Protein AF-A0A6B2G5F4-F1 (afdb_monomer_lite)

Sequence (115 aa):
MRFQSCIDNFIGFCAVICTYVIILYAIYSSVFIFLLSPLPISYGIPAFTIFILTTFVALICHIKCMISDPGSYKPVSIAIEKPICEMKGVKICSICGARKEIGTRHCRICKKCIR

Organism: Myxobolus squamalis (NCBI:txid59785)

Structure (mmCIF, N/CA/C/O backbone):
data_AF-A0A6B2G5F4-F1
#
_entry.id   AF-A0A6B2G5F4-F1
#
loop_
_atom_site.group_PDB
_atom_site.id
_atom_site.type_symbol
_atom_site.label_atom_id
_atom_site.label_alt_id
_atom_site.label_comp_id
_atom_site.label_asym_id
_atom_site.label_entity_id
_atom_site.label_seq_id
_atom_site.pdbx_PDB_ins_code
_atom_site.Cartn_x
_atom_site.Cartn_y
_atom_site.Cartn_z
_atom_site.occupancy
_atom_site.B_iso_or_equiv
_atom_site.auth_seq_id
_atom_site.auth_comp_id
_atom_site.auth_asym_id
_atom_site.auth_atom_id
_atom_site.pdbx_PDB_model_num
ATOM 1 N N . MET A 1 1 ? -28.736 2.519 8.697 1.00 52.78 1 MET A N 1
ATOM 2 C CA . MET A 1 1 ? -27.306 2.159 8.894 1.00 52.78 1 MET A CA 1
ATOM 3 C C . MET A 1 1 ? -26.788 1.053 7.962 1.00 52.78 1 MET A C 1
ATOM 5 O O . MET A 1 1 ? -25.611 1.099 7.637 1.00 52.78 1 MET A O 1
ATOM 9 N N . ARG A 1 2 ? -27.601 0.082 7.496 1.00 46.94 2 ARG A N 1
ATOM 10 C CA . ARG A 1 2 ? -27.129 -0.973 6.564 1.00 46.94 2 ARG A CA 1
ATOM 11 C C . ARG A 1 2 ? -26.681 -0.452 5.185 1.00 46.94 2 ARG A C 1
ATOM 13 O O . ARG A 1 2 ? -25.671 -0.925 4.683 1.00 46.94 2 ARG A O 1
ATOM 20 N N . PHE A 1 3 ? -27.369 0.550 4.629 1.00 46.34 3 PHE A N 1
ATOM 21 C CA . PHE A 1 3 ? -27.037 1.131 3.317 1.00 46.34 3 PHE A CA 1
ATOM 22 C C . PHE A 1 3 ? -25.672 1.847 3.307 1.00 46.34 3 PHE A C 1
ATOM 24 O O . PHE A 1 3 ? -24.855 1.589 2.430 1.00 46.34 3 PHE A O 1
ATOM 31 N N . GLN A 1 4 ? -25.379 2.647 4.343 1.00 60.19 4 GLN A N 1
ATOM 32 C CA . GLN A 1 4 ? -24.090 3.340 4.498 1.00 60.19 4 GLN A CA 1
ATOM 33 C C . GLN A 1 4 ? -22.912 2.353 4.539 1.00 60.19 4 GLN A C 1
ATOM 35 O O . GLN A 1 4 ? -21.944 2.515 3.811 1.00 60.19 4 GLN A O 1
ATOM 40 N N . SER A 1 5 ? -23.046 1.262 5.306 1.00 60.91 5 SER A N 1
ATOM 41 C CA . SER A 1 5 ? -22.004 0.230 5.415 1.00 60.91 5 SER A CA 1
ATOM 42 C C . SER A 1 5 ? -21.701 -0.447 4.070 1.00 60.91 5 SER A C 1
ATOM 44 O O . SER A 1 5 ? -20.569 -0.852 3.842 1.00 60.91 5 SER A O 1
ATOM 46 N N . CYS A 1 6 ? -22.699 -0.593 3.191 1.00 56.28 6 CYS A N 1
ATOM 47 C CA . CYS A 1 6 ? -22.523 -1.215 1.877 1.00 56.28 6 CYS A CA 1
ATOM 48 C C . CYS A 1 6 ? -21.778 -0.289 0.905 1.00 56.28 6 CYS A C 1
ATOM 50 O O . CYS A 1 6 ? -20.908 -0.746 0.167 1.00 56.28 6 CYS A O 1
ATOM 52 N N . ILE A 1 7 ? -22.088 1.010 0.952 1.00 66.44 7 ILE A N 1
ATOM 53 C CA . ILE A 1 7 ? -21.413 2.047 0.162 1.00 66.44 7 ILE A CA 1
ATOM 54 C C . ILE A 1 7 ? -19.954 2.193 0.614 1.00 66.44 7 ILE A C 1
ATOM 56 O O . ILE A 1 7 ? -19.055 2.184 -0.224 1.00 66.44 7 ILE A O 1
ATOM 60 N N . ASP A 1 8 ? -19.707 2.231 1.926 1.00 72.56 8 ASP A N 1
ATOM 61 C CA . ASP A 1 8 ? -18.355 2.340 2.491 1.00 72.56 8 ASP A CA 1
ATOM 62 C C . ASP A 1 8 ? -17.476 1.132 2.101 1.00 72.56 8 ASP A C 1
ATOM 64 O O . ASP A 1 8 ? -16.305 1.296 1.754 1.00 72.56 8 ASP A O 1
ATOM 68 N N . ASN A 1 9 ? -18.049 -0.079 2.079 1.00 76.56 9 ASN A N 1
ATOM 69 C CA . ASN A 1 9 ? -17.348 -1.291 1.639 1.00 76.56 9 ASN A CA 1
ATOM 70 C C . ASN A 1 9 ? -17.005 -1.258 0.142 1.00 76.56 9 ASN A C 1
ATOM 72 O O . ASN A 1 9 ? -15.910 -1.662 -0.248 1.00 76.56 9 ASN A O 1
ATOM 76 N N . PHE A 1 10 ? -17.927 -0.777 -0.697 1.00 84.12 10 PHE A N 1
ATOM 77 C CA . PHE A 1 10 ? -17.711 -0.685 -2.140 1.00 84.12 10 PHE A CA 1
ATOM 78 C C . PHE A 1 10 ? -16.637 0.351 -2.484 1.00 84.12 10 PHE A C 1
ATOM 80 O O . PHE A 1 10 ? -15.713 0.052 -3.234 1.00 84.12 10 PHE A O 1
ATOM 87 N N . ILE A 1 11 ? -16.700 1.538 -1.874 1.00 86.38 11 ILE A N 1
ATOM 88 C CA . ILE A 1 11 ? -15.697 2.594 -2.065 1.00 86.38 11 ILE A CA 1
ATOM 89 C C . ILE A 1 11 ? -14.319 2.117 -1.600 1.00 86.38 11 ILE A C 1
ATOM 91 O O . ILE A 1 11 ? -13.334 2.318 -2.310 1.00 86.38 11 ILE A O 1
ATOM 95 N N . GLY A 1 12 ? -14.245 1.440 -0.448 1.00 82.94 12 GLY A N 1
ATOM 96 C CA . GLY A 1 12 ? -13.002 0.844 0.039 1.00 82.94 12 GLY A CA 1
ATOM 97 C C . GLY A 1 12 ? -12.418 -0.170 -0.948 1.00 82.94 12 GLY A C 1
ATOM 98 O O . GLY A 1 12 ? -11.232 -0.117 -1.259 1.00 82.94 12 GLY A O 1
ATOM 99 N N . PHE A 1 13 ? -13.254 -1.046 -1.508 1.00 87.25 13 PHE A N 1
ATOM 100 C CA . PHE A 1 13 ? -12.830 -2.025 -2.509 1.00 87.25 13 PHE A CA 1
ATOM 101 C C . PHE A 1 13 ? -12.344 -1.371 -3.811 1.00 87.25 13 PHE A C 1
ATOM 103 O O . PHE A 1 13 ? -11.280 -1.725 -4.321 1.00 87.25 13 PHE A O 1
ATOM 110 N N . CYS A 1 14 ? -13.072 -0.374 -4.322 1.00 90.56 14 CYS A N 1
ATOM 111 C CA . CYS A 1 14 ? -12.659 0.391 -5.497 1.00 90.56 14 CYS A CA 1
ATOM 112 C C . CYS A 1 14 ? -11.323 1.103 -5.271 1.00 90.56 14 CYS A C 1
ATOM 114 O O . CYS A 1 14 ? -10.464 1.058 -6.147 1.00 90.56 14 CYS A O 1
ATOM 116 N N . ALA A 1 15 ? -11.122 1.716 -4.101 1.00 87.44 15 ALA A N 1
ATOM 117 C CA . ALA A 1 15 ? -9.866 2.378 -3.763 1.00 87.44 15 ALA A CA 1
ATOM 118 C C . ALA A 1 15 ? -8.689 1.396 -3.813 1.00 87.44 15 ALA A C 1
ATOM 120 O O . ALA A 1 15 ? -7.680 1.699 -4.444 1.00 87.44 15 ALA A O 1
ATOM 121 N N . VAL A 1 16 ? -8.855 0.194 -3.245 1.00 87.69 16 VAL A N 1
ATOM 122 C CA . VAL A 1 16 ? -7.844 -0.868 -3.320 1.00 87.69 16 VAL A CA 1
ATOM 123 C C . VAL A 1 16 ? -7.545 -1.212 -4.780 1.00 87.69 16 VAL A C 1
ATOM 125 O O . VAL A 1 16 ? -6.389 -1.127 -5.184 1.00 87.69 16 VAL A O 1
ATOM 128 N N . ILE A 1 17 ? -8.558 -1.529 -5.595 1.00 90.75 17 ILE A N 1
ATOM 129 C CA . ILE A 1 17 ? -8.357 -1.857 -7.019 1.00 90.75 17 ILE A CA 1
ATOM 130 C C . ILE A 1 17 ? -7.599 -0.742 -7.743 1.00 90.75 17 ILE A C 1
ATOM 132 O O . ILE A 1 17 ? -6.606 -1.021 -8.414 1.00 90.75 17 ILE A O 1
ATOM 136 N N . CYS A 1 18 ? -8.029 0.512 -7.587 1.00 91.62 18 CYS A N 1
ATOM 137 C CA . CYS A 1 18 ? -7.387 1.657 -8.224 1.00 91.62 18 CYS A CA 1
ATOM 138 C C . CYS A 1 18 ? -5.905 1.756 -7.843 1.00 91.62 18 CYS A C 1
ATOM 140 O O . CYS A 1 18 ? -5.069 1.957 -8.721 1.00 91.62 18 CYS A O 1
ATOM 142 N N . THR A 1 19 ? -5.556 1.556 -6.569 1.00 89.25 19 THR A N 1
ATOM 143 C CA . THR A 1 19 ? -4.157 1.564 -6.120 1.00 89.25 19 THR A CA 1
ATOM 144 C C . THR A 1 19 ? -3.330 0.485 -6.818 1.00 89.25 19 THR A C 1
ATOM 146 O O . THR A 1 19 ? -2.244 0.784 -7.311 1.00 89.25 19 THR A O 1
ATOM 149 N N . TYR A 1 20 ? -3.835 -0.748 -6.933 1.00 88.56 20 TYR A N 1
ATOM 150 C CA . TYR A 1 20 ? -3.112 -1.817 -7.633 1.00 88.56 20 TYR A CA 1
ATOM 151 C C . TYR A 1 20 ? -2.986 -1.553 -9.138 1.00 88.56 20 TYR A C 1
ATOM 153 O O . TYR A 1 20 ? -1.917 -1.779 -9.700 1.00 88.56 20 TYR A O 1
ATOM 161 N N . VAL A 1 21 ? -4.031 -1.028 -9.785 1.00 92.31 21 VAL A N 1
ATOM 162 C CA . VAL A 1 21 ? -3.983 -0.650 -11.208 1.00 92.31 21 VAL A CA 1
ATOM 163 C C . VAL A 1 21 ? -2.933 0.434 -11.451 1.00 92.31 21 VAL A C 1
ATOM 165 O O . VAL A 1 21 ? -2.137 0.311 -12.379 1.00 92.31 21 VAL A O 1
ATOM 168 N N . ILE A 1 22 ? -2.876 1.459 -10.596 1.00 90.69 22 ILE A N 1
ATOM 169 C CA . ILE A 1 22 ? -1.883 2.537 -10.700 1.00 90.69 22 ILE A CA 1
ATOM 170 C C . ILE A 1 22 ? -0.464 1.992 -10.498 1.00 90.69 22 ILE A C 1
ATOM 172 O O . ILE A 1 22 ? 0.432 2.351 -11.257 1.00 90.69 22 ILE A O 1
ATOM 176 N N . ILE A 1 23 ? -0.251 1.099 -9.524 1.00 89.56 23 ILE A N 1
ATOM 177 C CA . ILE A 1 23 ? 1.063 0.479 -9.288 1.00 89.56 23 ILE A CA 1
ATOM 178 C C . ILE A 1 23 ? 1.498 -0.358 -10.498 1.00 89.56 23 ILE A C 1
ATOM 180 O O . ILE A 1 23 ? 2.629 -0.220 -10.960 1.00 89.56 23 ILE A O 1
ATOM 184 N N . LEU A 1 24 ? 0.609 -1.190 -11.049 1.00 88.56 24 LEU A N 1
ATOM 185 C CA . LEU A 1 24 ? 0.905 -1.989 -12.243 1.00 88.56 24 LEU A CA 1
ATOM 186 C C . LEU A 1 24 ? 1.217 -1.104 -13.452 1.00 88.56 24 LEU A C 1
ATOM 188 O O . LEU A 1 24 ? 2.183 -1.360 -14.170 1.00 88.56 24 LEU A O 1
ATOM 192 N N . TYR A 1 25 ? 0.445 -0.034 -13.646 1.00 91.12 25 TYR A N 1
ATOM 193 C CA . TYR A 1 25 ? 0.692 0.941 -14.702 1.00 91.12 25 TYR A CA 1
ATOM 194 C C . TYR A 1 25 ? 2.038 1.658 -14.524 1.00 91.12 25 TYR A C 1
ATOM 196 O O . TYR A 1 25 ? 2.769 1.853 -15.496 1.00 91.12 25 TYR A O 1
ATOM 204 N N . ALA A 1 26 ? 2.413 2.006 -13.291 1.00 89.25 26 ALA A N 1
ATOM 205 C CA . ALA A 1 26 ? 3.701 2.624 -12.991 1.00 89.25 26 ALA A CA 1
ATOM 206 C C . ALA A 1 26 ? 4.871 1.672 -13.293 1.00 89.25 26 ALA A C 1
ATOM 208 O O . ALA A 1 26 ? 5.860 2.084 -13.889 1.00 89.25 26 ALA A O 1
ATOM 209 N N . ILE A 1 27 ? 4.746 0.382 -12.965 1.00 88.50 27 ILE A N 1
ATOM 210 C CA . ILE A 1 27 ? 5.759 -0.628 -13.312 1.00 88.50 27 ILE A CA 1
ATOM 211 C C . ILE A 1 27 ? 5.868 -0.777 -14.835 1.00 88.50 27 ILE A C 1
ATOM 213 O O . ILE A 1 27 ? 6.971 -0.734 -15.378 1.00 88.50 27 ILE A O 1
ATOM 217 N N . TYR A 1 28 ? 4.734 -0.904 -15.530 1.00 89.50 28 TYR A N 1
ATOM 218 C CA . TYR A 1 28 ? 4.689 -1.034 -16.988 1.00 89.50 28 TYR A CA 1
ATOM 219 C C . TYR A 1 28 ? 5.320 0.171 -17.702 1.00 89.50 28 TYR A C 1
ATOM 221 O O . TYR A 1 28 ? 6.199 0.013 -18.550 1.00 89.50 28 TYR A O 1
ATOM 229 N N . SER A 1 29 ? 4.904 1.384 -17.332 1.00 90.00 29 SER A N 1
ATOM 230 C CA . SER A 1 29 ? 5.416 2.617 -17.935 1.00 90.00 29 SER A CA 1
ATOM 231 C C . SER A 1 29 ? 6.901 2.830 -17.640 1.00 90.00 29 SER A C 1
ATOM 233 O O . SER A 1 29 ? 7.634 3.212 -18.546 1.00 90.00 29 SER A O 1
ATOM 235 N N . SER A 1 30 ? 7.384 2.499 -16.439 1.00 87.38 30 SER A N 1
ATOM 236 C CA . SER A 1 30 ? 8.813 2.577 -16.108 1.00 87.38 30 SER A CA 1
ATOM 237 C C . SER A 1 30 ? 9.679 1.623 -16.931 1.00 87.38 30 SER A C 1
ATOM 239 O O . SER A 1 30 ? 10.782 2.002 -17.319 1.00 87.38 30 SER A O 1
ATOM 241 N N . VAL A 1 31 ? 9.195 0.415 -17.251 1.00 87.19 31 VAL A N 1
ATOM 242 C CA . VAL A 1 31 ? 9.899 -0.505 -18.167 1.00 87.19 31 VAL A CA 1
ATOM 243 C C . VAL A 1 31 ? 9.976 0.091 -19.570 1.00 87.19 31 VAL A C 1
ATOM 245 O O . VAL A 1 31 ? 11.042 0.078 -20.182 1.00 87.19 31 VAL A O 1
ATOM 248 N N . PHE A 1 32 ? 8.871 0.653 -20.068 1.00 86.19 32 PHE A N 1
ATOM 249 C CA . PHE A 1 32 ? 8.832 1.273 -21.392 1.00 86.19 32 PHE A CA 1
ATOM 250 C C . PHE A 1 32 ? 9.753 2.498 -21.473 1.00 86.19 32 PHE A C 1
ATOM 252 O O . PHE A 1 32 ? 10.525 2.627 -22.419 1.00 86.19 32 PHE A O 1
ATOM 259 N N . ILE A 1 33 ? 9.736 3.355 -20.447 1.00 86.12 33 ILE A N 1
ATOM 260 C CA . ILE A 1 33 ? 10.637 4.506 -20.333 1.00 86.12 33 ILE A CA 1
ATOM 261 C C . ILE A 1 33 ? 12.089 4.033 -20.307 1.00 86.12 33 ILE A C 1
ATOM 263 O O . ILE A 1 33 ? 12.900 4.576 -21.043 1.00 86.12 33 ILE A O 1
ATOM 267 N N . PHE A 1 34 ? 12.431 3.015 -19.514 1.00 85.12 34 PHE A N 1
ATOM 268 C CA . PHE A 1 34 ? 13.797 2.495 -19.462 1.00 85.12 34 PHE A CA 1
ATOM 269 C C . PHE A 1 34 ? 14.260 1.928 -20.813 1.00 85.12 34 PHE A C 1
ATOM 271 O O . PHE A 1 34 ? 15.386 2.191 -21.222 1.00 85.12 34 PHE A O 1
ATOM 278 N N . LEU A 1 35 ? 13.390 1.203 -21.524 1.00 84.00 35 LEU A N 1
ATOM 279 C CA . LEU A 1 35 ? 13.718 0.573 -22.805 1.00 84.00 35 LEU A CA 1
ATOM 280 C C . LEU A 1 35 ? 13.876 1.585 -23.953 1.00 84.00 35 LEU A C 1
ATOM 282 O O . LEU A 1 35 ? 14.702 1.380 -24.838 1.00 84.00 35 LEU A O 1
ATOM 286 N N . LEU A 1 36 ? 13.082 2.660 -23.950 1.00 84.44 36 LEU A N 1
ATOM 287 C CA . LEU A 1 36 ? 13.125 3.706 -24.980 1.00 84.44 36 LEU A CA 1
ATOM 288 C C . LEU A 1 36 ? 14.082 4.854 -24.642 1.00 84.44 36 LEU A C 1
ATOM 290 O O . LEU A 1 36 ? 14.334 5.711 -25.491 1.00 84.44 36 LEU A O 1
ATOM 294 N N . SER A 1 37 ? 14.582 4.924 -23.410 1.00 80.00 37 SER A N 1
ATOM 295 C CA . SER A 1 37 ? 15.397 6.053 -22.985 1.00 80.00 37 SER A CA 1
ATOM 296 C C . SER A 1 37 ? 16.807 5.982 -23.582 1.00 80.00 37 SER A C 1
ATOM 298 O O . SER A 1 37 ? 17.476 4.959 -23.447 1.00 80.00 37 SER A O 1
ATOM 300 N N . PRO A 1 38 ? 17.327 7.084 -24.155 1.00 79.62 38 PRO A N 1
ATOM 301 C CA . PRO A 1 38 ? 18.714 7.172 -24.611 1.00 79.62 38 PRO A CA 1
ATOM 302 C C . PRO A 1 38 ? 19.711 7.360 -23.449 1.00 79.62 38 PRO A C 1
ATOM 304 O O . PRO A 1 38 ? 20.853 7.764 -23.671 1.00 79.62 38 PRO A O 1
ATOM 307 N N . LEU A 1 39 ? 19.290 7.136 -22.198 1.00 79.44 39 LEU A N 1
ATOM 308 C CA . LEU A 1 39 ? 20.140 7.313 -21.026 1.00 79.44 39 LEU A CA 1
ATOM 309 C C . LEU A 1 39 ? 21.305 6.308 -21.028 1.00 79.44 39 LEU A C 1
ATOM 311 O O . LEU A 1 39 ? 21.113 5.128 -21.328 1.00 79.44 39 LEU A O 1
ATOM 315 N N . PRO A 1 40 ? 22.511 6.736 -20.619 1.00 81.44 40 PRO A N 1
ATOM 316 C CA . PRO A 1 40 ? 23.630 5.825 -20.434 1.00 81.44 40 PRO A CA 1
ATOM 317 C C . PRO A 1 40 ? 23.289 4.737 -19.406 1.00 81.44 40 PRO A C 1
ATOM 319 O O . PRO A 1 40 ? 22.733 5.007 -18.336 1.00 81.44 40 PRO A O 1
ATOM 322 N N . ILE A 1 41 ? 23.685 3.501 -19.719 1.00 80.62 41 ILE A N 1
ATOM 323 C CA . ILE A 1 41 ? 23.409 2.290 -18.926 1.00 80.62 41 ILE A CA 1
ATOM 324 C C . ILE A 1 41 ? 23.852 2.453 -17.460 1.00 80.62 41 ILE A C 1
ATOM 326 O O . ILE A 1 41 ? 23.172 1.977 -16.549 1.00 80.62 41 ILE A O 1
ATOM 330 N N . SER A 1 42 ? 24.947 3.186 -17.226 1.00 83.12 42 SER A N 1
ATOM 331 C CA . SER A 1 42 ? 25.500 3.478 -15.897 1.00 83.12 42 SER A CA 1
ATOM 332 C C . SER A 1 42 ? 24.548 4.243 -14.973 1.00 83.12 42 SER A C 1
ATOM 334 O O . SER A 1 42 ? 24.647 4.083 -13.762 1.00 83.12 42 SER A O 1
ATOM 336 N N . TYR A 1 43 ? 23.618 5.032 -15.519 1.00 83.25 43 TYR A N 1
ATOM 337 C CA . TYR A 1 43 ? 22.619 5.781 -14.748 1.00 83.25 43 TYR A CA 1
ATOM 338 C C . TYR A 1 43 ? 21.217 5.176 -14.864 1.00 83.25 43 TYR A C 1
ATOM 340 O O . TYR A 1 43 ? 20.449 5.215 -13.903 1.00 83.25 43 TYR A O 1
ATOM 348 N N . GLY A 1 44 ? 20.889 4.569 -16.008 1.00 85.44 44 GLY A N 1
ATOM 349 C CA . GLY A 1 44 ? 19.586 3.945 -16.227 1.00 85.44 44 GLY A CA 1
ATOM 350 C C . GLY A 1 44 ? 19.336 2.743 -15.310 1.00 85.44 44 GLY A C 1
ATOM 351 O O . GLY A 1 44 ? 18.301 2.686 -14.648 1.00 85.44 44 GLY A O 1
ATOM 352 N N . ILE A 1 45 ? 20.282 1.795 -15.242 1.00 86.56 45 ILE A N 1
ATOM 353 C CA . ILE A 1 45 ? 20.138 0.573 -14.430 1.00 86.56 45 ILE A CA 1
ATOM 354 C C . ILE A 1 45 ? 19.937 0.885 -12.939 1.00 86.56 45 ILE A C 1
ATOM 356 O O . ILE A 1 45 ? 18.980 0.356 -12.359 1.00 86.56 45 ILE A O 1
ATOM 360 N N . PRO A 1 46 ? 20.772 1.716 -12.278 1.00 90.12 46 PRO A N 1
ATOM 361 C CA . PRO A 1 46 ? 20.574 1.994 -10.859 1.00 90.12 46 PRO A CA 1
ATOM 362 C C . PRO A 1 46 ? 19.260 2.734 -10.594 1.00 90.12 46 PRO A C 1
ATOM 364 O O . PRO A 1 46 ? 18.558 2.375 -9.651 1.00 90.12 46 PRO A O 1
ATOM 367 N N . ALA A 1 47 ? 18.872 3.698 -11.437 1.00 87.94 47 ALA A N 1
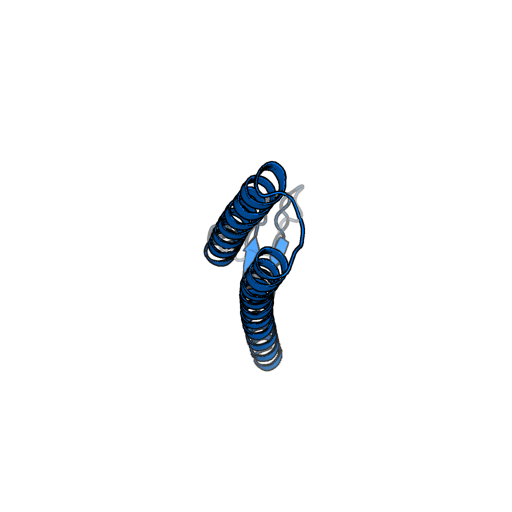ATOM 368 C CA . ALA A 1 47 ? 17.604 4.413 -11.281 1.00 87.94 47 ALA A CA 1
ATOM 369 C C . ALA A 1 47 ? 16.391 3.472 -11.396 1.00 87.94 47 ALA A C 1
ATOM 371 O O . ALA A 1 47 ? 15.491 3.507 -10.555 1.00 87.94 47 ALA A O 1
ATOM 372 N N . PHE A 1 48 ? 16.399 2.582 -12.390 1.00 88.75 48 PHE A N 1
ATOM 373 C CA . PHE A 1 48 ? 15.353 1.579 -12.579 1.00 88.75 48 PHE A CA 1
ATOM 374 C C . PHE A 1 48 ? 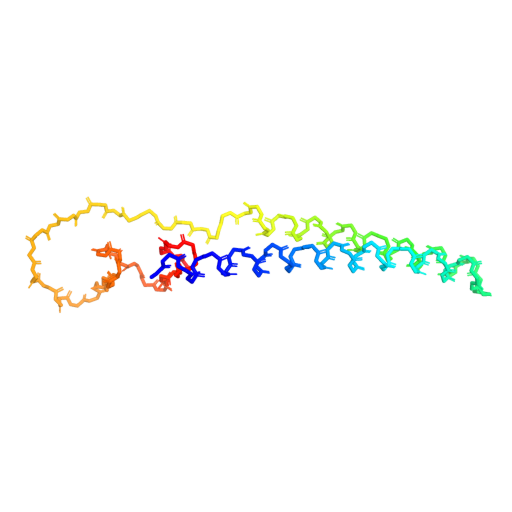15.285 0.586 -11.410 1.00 88.75 48 PHE A C 1
ATOM 376 O O . PHE A 1 48 ? 14.203 0.271 -10.914 1.00 88.75 48 PHE A O 1
ATOM 383 N N . THR A 1 49 ? 16.443 0.147 -10.913 1.00 89.88 49 THR A N 1
ATOM 384 C CA . THR A 1 49 ? 16.531 -0.776 -9.774 1.00 89.88 49 THR A CA 1
ATOM 385 C C . THR A 1 49 ? 15.978 -0.139 -8.498 1.00 89.88 49 THR A C 1
ATOM 387 O O . THR A 1 49 ? 15.168 -0.757 -7.809 1.00 89.88 49 THR A O 1
ATOM 390 N N . ILE A 1 50 ? 16.352 1.112 -8.200 1.00 92.06 50 ILE A N 1
ATOM 391 C CA . ILE A 1 50 ? 15.826 1.857 -7.047 1.00 92.06 50 ILE A CA 1
ATOM 392 C C . ILE A 1 50 ? 14.305 1.994 -7.159 1.00 92.06 50 ILE A C 1
ATOM 394 O O . ILE A 1 50 ? 13.596 1.691 -6.202 1.00 92.06 50 ILE A O 1
ATOM 398 N N . PHE A 1 51 ? 13.796 2.374 -8.335 1.00 90.06 51 PHE A N 1
ATOM 399 C CA . PHE A 1 51 ? 12.358 2.507 -8.567 1.00 90.06 51 PHE A CA 1
ATOM 400 C C . PHE A 1 51 ? 11.600 1.198 -8.302 1.00 90.06 51 PHE A C 1
ATOM 402 O O . PHE A 1 51 ? 10.584 1.197 -7.600 1.00 90.06 51 PHE A O 1
ATOM 409 N N . ILE A 1 52 ? 12.106 0.071 -8.814 1.00 89.75 52 ILE A N 1
ATOM 410 C CA . ILE A 1 52 ? 11.515 -1.251 -8.583 1.00 89.75 52 ILE A CA 1
ATOM 411 C C . ILE A 1 52 ? 11.497 -1.591 -7.092 1.00 89.75 52 ILE A C 1
ATOM 413 O O . ILE A 1 52 ? 10.449 -1.958 -6.560 1.00 89.75 52 ILE A O 1
ATOM 417 N N . LEU A 1 53 ? 12.631 -1.443 -6.404 1.00 92.94 53 LEU A N 1
ATOM 418 C CA . LEU A 1 53 ? 12.743 -1.779 -4.985 1.00 92.94 53 LEU A CA 1
ATOM 419 C C . LEU A 1 53 ? 11.796 -0.929 -4.130 1.00 92.94 53 LEU A C 1
ATOM 421 O O . LEU A 1 53 ? 11.064 -1.472 -3.302 1.00 92.94 53 LEU A O 1
ATOM 425 N N . THR A 1 54 ? 11.745 0.385 -4.361 1.00 92.06 54 THR A N 1
ATOM 426 C CA . THR A 1 54 ? 10.818 1.282 -3.657 1.00 92.06 54 THR A CA 1
ATOM 427 C C . THR A 1 54 ? 9.361 0.903 -3.920 1.00 92.06 54 THR A C 1
ATOM 429 O O . THR A 1 54 ? 8.558 0.902 -2.987 1.00 92.06 54 THR A O 1
ATOM 432 N N . THR A 1 55 ? 9.023 0.515 -5.152 1.00 90.31 55 THR A N 1
ATOM 433 C CA . THR A 1 55 ? 7.666 0.076 -5.515 1.00 90.31 55 THR A CA 1
ATOM 434 C C . THR A 1 55 ? 7.270 -1.201 -4.770 1.00 90.31 55 THR A C 1
ATOM 436 O O . THR A 1 55 ? 6.173 -1.275 -4.213 1.00 90.31 55 THR A O 1
ATOM 439 N N . PHE A 1 56 ? 8.170 -2.185 -4.677 1.00 89.25 56 PHE A N 1
ATOM 440 C CA . PHE A 1 56 ? 7.926 -3.406 -3.904 1.00 89.25 56 PHE A CA 1
ATOM 441 C C . PHE A 1 56 ? 7.749 -3.125 -2.412 1.00 89.25 56 PHE A C 1
ATOM 443 O O . PHE A 1 56 ? 6.814 -3.638 -1.796 1.00 89.25 56 PHE A O 1
ATOM 450 N N . VAL A 1 57 ? 8.604 -2.282 -1.827 1.00 93.19 57 VAL A N 1
ATOM 451 C CA . VAL A 1 57 ? 8.482 -1.887 -0.416 1.00 93.19 57 VAL A CA 1
ATOM 452 C C . VAL A 1 57 ? 7.152 -1.177 -0.166 1.00 93.19 57 VAL A C 1
ATOM 454 O O . VAL A 1 57 ? 6.453 -1.519 0.787 1.00 93.19 57 VAL A O 1
ATOM 457 N N . ALA A 1 58 ? 6.756 -0.246 -1.036 1.00 90.31 58 ALA A N 1
ATOM 458 C CA . ALA A 1 58 ? 5.479 0.453 -0.929 1.00 90.31 58 ALA A CA 1
ATOM 459 C C . ALA A 1 58 ? 4.285 -0.514 -0.984 1.00 90.31 58 ALA A C 1
ATOM 461 O O . ALA A 1 58 ? 3.366 -0.402 -0.172 1.00 90.31 58 ALA A O 1
ATOM 462 N N . LEU A 1 59 ? 4.320 -1.504 -1.881 1.00 88.81 59 LEU A N 1
ATOM 463 C CA . LEU A 1 59 ? 3.273 -2.519 -2.002 1.00 88.81 59 LEU A CA 1
ATOM 464 C C . LEU A 1 59 ? 3.192 -3.410 -0.755 1.00 88.81 59 LEU A C 1
ATOM 466 O O . LEU A 1 59 ? 2.100 -3.644 -0.237 1.00 88.81 59 LEU A O 1
ATOM 470 N N . ILE A 1 60 ? 4.335 -3.844 -0.217 1.00 90.44 60 ILE A N 1
ATOM 471 C CA .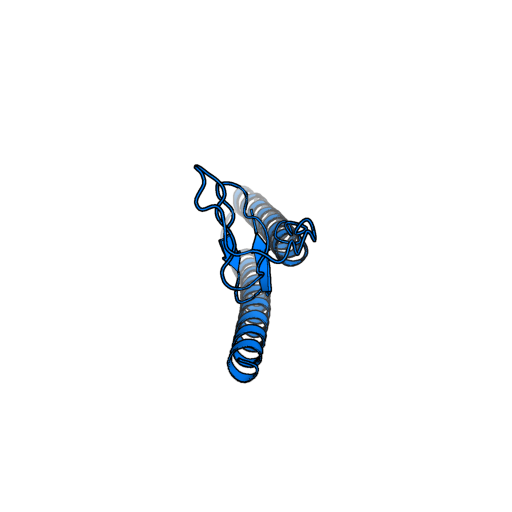 ILE A 1 60 ? 4.387 -4.602 1.041 1.00 90.44 60 ILE A CA 1
ATOM 472 C C . ILE A 1 60 ? 3.811 -3.768 2.190 1.00 90.44 60 ILE A C 1
ATOM 474 O O . ILE A 1 60 ? 2.986 -4.271 2.952 1.00 90.44 60 ILE A O 1
ATOM 478 N N . CYS A 1 61 ? 4.195 -2.495 2.311 1.00 90.06 61 CYS A N 1
ATOM 479 C CA . CYS A 1 61 ? 3.651 -1.591 3.324 1.00 90.06 61 CYS A CA 1
ATOM 480 C C . CYS A 1 61 ? 2.135 -1.433 3.184 1.00 90.06 61 CYS A C 1
ATOM 482 O O . CYS A 1 61 ? 1.419 -1.562 4.173 1.00 90.06 61 CYS A O 1
ATOM 484 N N . HIS A 1 62 ? 1.634 -1.235 1.963 1.00 89.06 62 HIS A N 1
ATOM 485 C CA . HIS A 1 62 ? 0.204 -1.109 1.699 1.00 89.06 62 HIS A CA 1
ATOM 486 C C . HIS A 1 62 ? -0.565 -2.373 2.107 1.00 89.06 62 HIS A C 1
ATOM 488 O O . HIS A 1 62 ? -1.554 -2.289 2.835 1.00 89.06 62 HIS A O 1
ATOM 494 N N . ILE A 1 63 ? -0.074 -3.554 1.719 1.00 87.00 63 ILE A N 1
ATOM 495 C CA . ILE A 1 63 ? -0.663 -4.842 2.110 1.00 87.00 63 ILE A CA 1
ATOM 496 C C . ILE A 1 63 ? -0.670 -4.991 3.631 1.00 87.00 63 ILE A C 1
ATOM 498 O O . ILE A 1 63 ? -1.700 -5.330 4.215 1.00 87.00 63 ILE A O 1
ATOM 502 N N . LYS A 1 64 ? 0.455 -4.703 4.296 1.00 88.25 64 LYS A N 1
ATOM 503 C CA . LYS A 1 64 ? 0.544 -4.798 5.757 1.00 88.25 64 LYS A CA 1
ATOM 504 C C . LYS A 1 64 ? -0.417 -3.831 6.437 1.00 88.25 64 LYS A C 1
ATOM 506 O O . LYS A 1 64 ? -1.078 -4.244 7.381 1.00 88.25 64 LYS A O 1
ATOM 511 N N . CYS A 1 65 ? -0.557 -2.600 5.952 1.00 85.56 65 CYS A N 1
ATOM 512 C CA . CYS A 1 65 ? -1.525 -1.638 6.479 1.00 85.56 65 CYS A CA 1
ATOM 513 C C . CYS A 1 65 ? -2.980 -2.083 6.278 1.00 85.56 65 CYS A C 1
ATOM 515 O O . CYS A 1 65 ? -3.798 -1.846 7.158 1.00 85.56 65 CYS A O 1
ATOM 517 N N . MET A 1 66 ? -3.307 -2.734 5.158 1.00 83.31 66 MET A N 1
ATOM 518 C CA . MET A 1 66 ? -4.667 -3.216 4.882 1.00 83.31 66 MET A CA 1
ATOM 519 C C . MET A 1 66 ? -5.049 -4.447 5.713 1.00 83.31 66 MET A C 1
ATOM 521 O O . MET A 1 66 ? -6.202 -4.584 6.113 1.00 83.31 66 MET A O 1
ATOM 525 N N . ILE A 1 67 ? -4.096 -5.351 5.963 1.00 84.31 67 ILE A N 1
ATOM 526 C CA . ILE A 1 67 ? -4.341 -6.592 6.717 1.00 84.31 67 ILE A CA 1
ATOM 527 C C . ILE A 1 67 ? -4.221 -6.365 8.229 1.00 84.31 67 ILE A C 1
ATOM 529 O O . ILE A 1 67 ? -4.861 -7.067 9.014 1.00 84.31 67 ILE A O 1
ATOM 533 N N . SER A 1 68 ? -3.414 -5.394 8.660 1.00 82.06 68 SER A N 1
ATOM 534 C CA . SER A 1 68 ? -3.258 -5.097 10.083 1.00 82.06 68 SER A CA 1
ATOM 535 C C . SER A 1 68 ? -4.558 -4.537 10.645 1.00 82.06 68 SER A C 1
ATOM 537 O O . SER A 1 68 ? -5.039 -3.487 10.223 1.00 82.06 68 SER A O 1
ATOM 539 N N . ASP A 1 69 ? -5.117 -5.235 11.634 1.00 79.94 69 ASP A N 1
ATOM 540 C CA . ASP A 1 69 ? -6.232 -4.711 12.411 1.00 79.94 69 ASP A CA 1
ATOM 541 C C . ASP A 1 69 ? -5.799 -3.361 13.021 1.00 79.94 69 ASP A C 1
ATOM 543 O O . ASP A 1 69 ? -4.731 -3.312 13.639 1.00 79.94 69 ASP A O 1
ATOM 547 N N . PRO A 1 70 ? -6.597 -2.281 12.902 1.00 73.12 70 PRO A N 1
ATOM 548 C CA . PRO A 1 70 ? -6.278 -0.970 13.471 1.00 73.12 70 PRO A CA 1
ATOM 549 C C . PRO A 1 70 ? -6.168 -0.925 15.012 1.00 73.12 70 PRO A C 1
ATOM 551 O O . PRO A 1 70 ? -6.244 0.147 15.591 1.00 73.12 70 PRO A O 1
ATOM 554 N N . GLY A 1 71 ? -5.975 -2.045 15.707 1.00 68.19 71 GLY A N 1
ATOM 555 C CA . GLY A 1 71 ? -5.900 -2.105 17.162 1.00 68.19 71 GLY A CA 1
ATOM 556 C C . GLY A 1 71 ? -7.298 -2.052 17.765 1.00 68.19 71 GLY A C 1
ATOM 557 O O . GLY A 1 71 ? -7.759 -1.016 18.243 1.00 68.19 71 GLY A O 1
ATOM 558 N N . SER A 1 72 ? -7.998 -3.187 17.731 1.00 63.38 72 SER A N 1
ATOM 559 C CA . SER A 1 72 ? -9.294 -3.345 18.392 1.00 63.38 72 SER A CA 1
ATOM 560 C C . SER A 1 72 ? -9.151 -3.212 19.911 1.00 63.38 72 SER A C 1
ATOM 562 O O . SER A 1 72 ? -8.597 -4.097 20.566 1.00 63.38 72 SER A O 1
ATOM 564 N N . TYR A 1 73 ? -9.711 -2.150 20.495 1.00 63.19 73 TYR A N 1
ATOM 565 C CA . TYR A 1 73 ? -9.919 -2.097 21.940 1.00 63.19 73 TYR A CA 1
ATOM 566 C C . TYR A 1 73 ? -10.981 -3.137 22.312 1.00 63.19 73 TYR A C 1
ATOM 568 O O . TYR A 1 73 ? -12.118 -3.051 21.841 1.00 63.19 73 TYR A O 1
ATOM 576 N N . LYS A 1 74 ? -10.631 -4.128 23.141 1.00 58.53 74 LYS A N 1
ATOM 577 C CA . LYS A 1 74 ? -11.610 -5.070 23.697 1.00 58.53 74 LYS A CA 1
ATOM 578 C C . LYS A 1 74 ? -12.368 -4.351 24.817 1.00 58.53 74 LYS A C 1
ATOM 580 O O . LYS A 1 74 ? -11.761 -4.081 25.854 1.00 58.53 74 LYS A O 1
ATOM 585 N N . PRO A 1 75 ? -13.660 -4.017 24.640 1.00 57.00 75 PRO A N 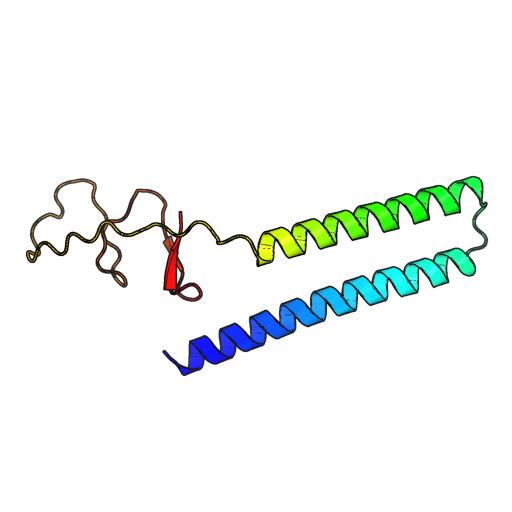1
ATOM 586 C CA . PRO A 1 75 ? -14.424 -3.430 25.725 1.00 57.00 75 PRO A CA 1
ATOM 587 C C . PRO A 1 75 ? -14.497 -4.446 26.864 1.00 57.00 75 PRO A C 1
ATOM 589 O O . PRO A 1 75 ? -14.966 -5.566 26.670 1.00 57.00 75 PRO A O 1
ATOM 592 N N . VAL A 1 76 ? -14.025 -4.066 28.051 1.00 53.12 76 VAL A N 1
ATOM 593 C CA . VAL A 1 76 ? -14.290 -4.831 29.271 1.00 53.12 76 VAL A CA 1
ATOM 594 C C . VAL A 1 76 ? -15.805 -4.792 29.471 1.00 53.12 76 VAL A C 1
ATOM 596 O O . VAL A 1 76 ? -16.370 -3.738 29.771 1.00 53.12 76 VAL A O 1
ATOM 599 N N . SER A 1 77 ? -16.469 -5.917 29.203 1.00 49.03 77 SER A N 1
ATOM 600 C CA . SER A 1 77 ? -17.911 -6.103 29.332 1.00 49.03 77 SER A CA 1
ATOM 601 C C . SER A 1 77 ? -18.300 -6.058 30.804 1.00 49.03 77 SER A C 1
ATOM 603 O O . SER A 1 77 ? -18.452 -7.081 31.462 1.00 49.03 77 SER A O 1
ATOM 605 N N . ILE A 1 78 ? -18.427 -4.854 31.339 1.00 50.88 78 ILE A N 1
ATOM 606 C CA . ILE A 1 78 ? -19.083 -4.624 32.615 1.00 50.88 78 ILE A CA 1
ATOM 607 C C . ILE A 1 78 ? -20.262 -3.715 32.294 1.00 50.88 78 ILE A C 1
ATOM 609 O O . ILE A 1 78 ? -20.187 -2.492 32.395 1.00 50.88 78 ILE A O 1
ATOM 613 N N . ALA A 1 79 ? -21.345 -4.342 31.835 1.00 56.50 79 ALA A N 1
ATOM 614 C CA . ALA A 1 79 ? -22.670 -3.752 31.890 1.00 56.50 79 ALA A CA 1
ATOM 615 C C . ALA A 1 79 ? -23.092 -3.747 33.365 1.00 56.50 79 ALA A C 1
ATOM 617 O O . ALA A 1 79 ? -23.825 -4.619 33.814 1.00 56.50 79 ALA A O 1
ATOM 618 N N . ILE A 1 80 ? -22.560 -2.808 34.150 1.00 47.72 80 ILE A N 1
ATOM 619 C CA . ILE A 1 80 ? -23.217 -2.454 35.405 1.00 47.72 80 ILE A CA 1
ATOM 620 C C . ILE A 1 80 ? -24.297 -1.459 35.017 1.00 47.72 80 ILE A C 1
ATOM 622 O O . ILE A 1 80 ? -24.043 -0.291 34.732 1.00 47.72 80 ILE A O 1
ATOM 626 N N . GLU A 1 81 ? -25.505 -1.996 34.943 1.00 53.09 81 GLU A N 1
ATOM 627 C CA . GLU A 1 81 ? -26.766 -1.288 35.045 1.00 53.09 81 GLU A CA 1
ATOM 628 C C . GLU A 1 81 ? -26.687 -0.292 36.211 1.00 53.09 81 GLU A C 1
ATOM 630 O O . GLU A 1 81 ? -26.765 -0.696 37.369 1.00 53.09 81 GLU A O 1
ATOM 635 N N . LYS A 1 82 ? -26.403 0.985 35.904 1.00 43.72 82 LYS A N 1
ATOM 636 C CA . LYS A 1 82 ? -26.797 2.199 36.650 1.00 43.72 82 LYS A CA 1
ATOM 637 C C . LYS A 1 82 ? -26.194 3.466 36.011 1.00 43.72 82 LYS A C 1
ATOM 639 O O . LYS A 1 82 ? -24.977 3.538 35.836 1.00 43.72 82 LYS A O 1
ATOM 644 N N . PRO A 1 83 ? -27.003 4.504 35.718 1.00 51.56 83 PRO A N 1
ATOM 645 C CA . PRO A 1 83 ? -26.537 5.791 35.213 1.00 51.56 83 PRO A CA 1
ATOM 646 C C . PRO A 1 83 ? -26.132 6.678 36.393 1.00 51.56 83 PRO A C 1
ATOM 648 O O . PRO A 1 83 ? -26.794 7.656 36.712 1.00 51.56 83 PRO A O 1
ATOM 651 N N . ILE A 1 84 ? -25.085 6.303 37.120 1.00 52.66 84 ILE A N 1
ATOM 652 C CA . ILE A 1 84 ? -24.579 7.128 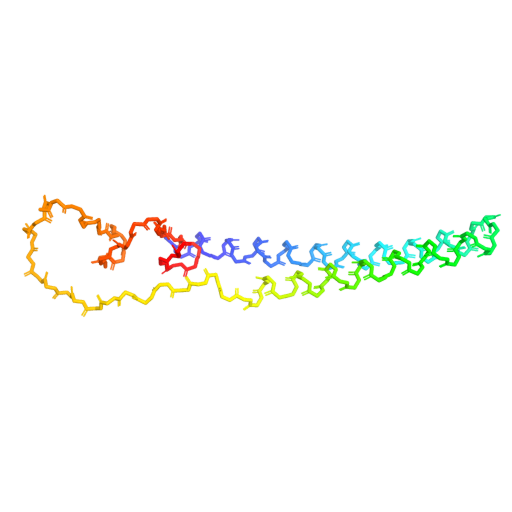38.215 1.00 52.66 84 ILE A CA 1
ATOM 653 C C . ILE A 1 84 ? -23.070 6.992 38.177 1.00 52.66 84 ILE A C 1
ATOM 655 O O . ILE A 1 84 ? -22.549 5.957 38.577 1.00 52.66 84 ILE A O 1
ATOM 659 N N . CYS A 1 85 ? -22.411 7.983 37.576 1.00 48.34 85 CYS A N 1
ATOM 660 C CA . CYS A 1 85 ? -21.046 8.440 37.850 1.00 48.34 85 CYS A CA 1
ATOM 661 C C . CYS A 1 85 ? -20.451 9.104 36.600 1.00 48.34 85 CYS A C 1
ATOM 663 O O . CYS A 1 85 ? -19.525 8.590 35.979 1.00 48.34 85 CYS A O 1
ATOM 665 N N . GLU A 1 86 ? -20.857 10.350 36.348 1.00 52.88 86 GLU A N 1
ATOM 666 C CA . GLU A 1 86 ? -19.908 11.401 35.945 1.00 52.88 86 GLU A CA 1
ATOM 667 C C . GLU A 1 86 ? -18.953 11.738 37.114 1.00 52.88 86 GLU A C 1
ATOM 669 O O . GLU A 1 86 ? -18.672 12.893 37.424 1.00 52.88 86 GLU A O 1
ATOM 674 N N . MET A 1 87 ? -18.438 10.727 37.819 1.00 46.84 87 MET A N 1
ATOM 675 C CA . MET A 1 87 ? -17.434 10.931 38.853 1.00 46.84 87 MET A CA 1
ATOM 676 C C . MET A 1 87 ? -16.065 10.886 38.183 1.00 46.84 87 MET A C 1
ATOM 678 O O . MET A 1 87 ? -15.482 9.830 37.966 1.00 46.84 87 MET A O 1
ATOM 682 N N . LYS A 1 88 ? -15.614 12.083 37.790 1.00 46.09 88 LYS A N 1
ATOM 683 C CA . LYS A 1 88 ? -14.225 12.477 37.506 1.00 46.09 88 LYS A CA 1
ATOM 684 C C . LYS A 1 88 ? -13.391 11.440 36.730 1.00 46.09 88 LYS A C 1
ATOM 686 O O . LYS A 1 88 ? -12.587 10.713 37.299 1.00 46.09 88 LYS A O 1
ATOM 691 N N . GLY A 1 89 ? -13.506 11.461 35.399 1.00 56.03 89 GLY A N 1
ATOM 692 C CA . GLY A 1 89 ? -12.443 10.974 34.500 1.00 56.03 89 GLY A CA 1
ATOM 693 C C . GLY A 1 89 ? -12.768 9.764 33.622 1.00 56.03 89 GLY A C 1
ATOM 694 O O . GLY A 1 89 ? -11.986 9.453 32.726 1.00 56.03 89 GLY A O 1
ATOM 695 N N . VAL A 1 90 ? -13.919 9.110 33.800 1.00 57.66 90 VAL A N 1
ATOM 696 C CA . VAL A 1 90 ? -14.296 7.936 32.996 1.00 57.66 90 VAL A CA 1
ATOM 697 C C . VAL A 1 90 ? -15.263 8.339 31.883 1.00 57.66 90 VAL A C 1
ATOM 699 O O . VAL A 1 90 ? -16.443 8.569 32.121 1.00 57.66 90 VAL A O 1
ATOM 702 N N . LYS A 1 91 ? -14.770 8.426 30.642 1.00 68.06 91 LYS A N 1
ATOM 703 C CA . LYS A 1 91 ? -15.626 8.627 29.460 1.00 68.06 91 LYS A CA 1
ATOM 704 C C . LYS A 1 91 ? -16.235 7.276 29.053 1.00 68.06 91 LYS A C 1
ATOM 706 O O . LYS A 1 91 ? -15.575 6.246 29.160 1.00 68.06 91 LYS A O 1
ATOM 711 N N . ILE A 1 92 ? -17.478 7.255 28.579 1.00 74.50 92 ILE A N 1
ATOM 712 C CA . ILE A 1 92 ? -18.147 6.055 28.037 1.00 74.50 92 ILE A CA 1
ATOM 713 C C . ILE A 1 92 ? -18.405 6.291 26.545 1.00 74.50 92 ILE A C 1
ATOM 715 O O . ILE A 1 92 ? -18.654 7.421 26.120 1.00 74.50 92 ILE A O 1
ATOM 719 N N . CYS A 1 93 ? -18.297 5.251 25.717 1.00 78.50 93 CYS A N 1
ATOM 720 C CA . CYS A 1 93 ? -18.684 5.352 24.311 1.00 78.50 93 CYS A CA 1
ATOM 721 C C . CYS A 1 93 ? -20.216 5.360 24.184 1.00 78.50 93 CYS A C 1
ATOM 723 O O . CYS A 1 93 ? -20.858 4.390 24.570 1.00 78.50 93 CYS A O 1
ATOM 725 N N . SER A 1 94 ? -20.796 6.394 23.568 1.00 77.88 94 SER A N 1
ATOM 726 C CA . SER A 1 94 ? -22.251 6.504 23.362 1.00 77.88 94 SER A CA 1
ATOM 727 C C . SER A 1 94 ? -22.846 5.442 22.428 1.00 77.88 94 SER A C 1
ATOM 729 O O . SER A 1 94 ? -24.052 5.234 22.444 1.00 77.88 94 SER A O 1
ATOM 731 N N . ILE A 1 95 ? -22.015 4.773 21.617 1.00 77.38 95 ILE A N 1
ATOM 732 C CA . ILE A 1 95 ? -22.450 3.750 20.650 1.00 77.38 95 ILE A CA 1
ATOM 733 C C . ILE A 1 95 ? -22.224 2.339 21.201 1.00 77.38 95 ILE A C 1
ATOM 735 O O . ILE A 1 95 ? -23.093 1.485 21.087 1.00 77.38 95 ILE A O 1
ATOM 739 N N . CYS A 1 96 ? -21.055 2.080 21.794 1.00 78.44 96 CYS A N 1
ATOM 740 C CA . CYS A 1 96 ? -20.716 0.753 22.314 1.00 78.44 96 CYS A CA 1
ATOM 741 C C . CYS A 1 96 ? -21.162 0.530 23.766 1.00 78.44 96 CYS A C 1
ATOM 743 O O . CYS A 1 96 ? -21.078 -0.597 24.238 1.00 78.44 96 CYS A O 1
ATOM 745 N N . GLY A 1 97 ? -21.522 1.583 24.510 1.00 72.69 97 GLY A N 1
ATOM 746 C CA . GLY A 1 97 ? -21.852 1.503 25.941 1.00 72.69 97 GLY A CA 1
ATOM 747 C C . GLY A 1 97 ? -20.678 1.120 26.856 1.00 72.69 97 GLY A C 1
ATOM 748 O O . GLY A 1 97 ? -20.851 0.992 28.061 1.00 72.69 97 GLY A O 1
ATOM 749 N N . ALA A 1 98 ? -19.476 0.940 26.304 1.00 72.12 98 ALA A N 1
ATOM 750 C CA . ALA A 1 98 ? -18.305 0.479 27.036 1.00 72.12 98 ALA A CA 1
ATOM 751 C C . ALA A 1 98 ? -17.480 1.629 27.627 1.00 72.12 98 ALA A C 1
ATOM 753 O O . ALA A 1 98 ? -17.419 2.733 27.067 1.00 72.12 98 ALA A O 1
ATOM 754 N N . ARG A 1 99 ? -16.782 1.330 28.732 1.00 69.88 99 ARG A N 1
ATOM 755 C CA . ARG A 1 99 ? -15.795 2.228 29.339 1.00 69.88 99 ARG A CA 1
ATOM 756 C C . ARG A 1 99 ? -14.709 2.574 28.315 1.00 69.88 99 ARG A C 1
ATOM 758 O O . ARG A 1 99 ? -14.149 1.688 27.678 1.00 69.88 99 ARG A O 1
ATOM 765 N N . LYS A 1 100 ? -14.429 3.866 28.158 1.00 69.62 100 LYS A N 1
ATOM 766 C CA . LYS A 1 100 ? -13.484 4.418 27.189 1.00 69.62 100 LYS A CA 1
ATOM 767 C C . LYS A 1 100 ? -12.186 4.817 27.897 1.00 69.62 100 LYS A C 1
ATOM 769 O O . LYS A 1 100 ? -12.222 5.593 28.850 1.00 69.62 100 LYS A O 1
ATOM 774 N N . GLU A 1 101 ? -11.043 4.346 27.409 1.00 70.88 101 GLU A N 1
ATOM 775 C CA . GLU A 1 101 ? -9.737 4.880 27.817 1.00 70.88 101 GLU A CA 1
ATOM 776 C C . GLU A 1 101 ? -9.455 6.243 27.158 1.00 70.88 101 GLU A C 1
ATOM 778 O O . GLU A 1 101 ? -9.985 6.565 26.086 1.00 70.88 101 GLU A O 1
ATOM 783 N N . ILE A 1 102 ? -8.632 7.072 27.804 1.00 70.75 102 ILE A N 1
ATOM 784 C CA . ILE A 1 102 ? -8.273 8.407 27.309 1.00 70.75 102 ILE A CA 1
ATOM 785 C C . ILE A 1 102 ? -7.571 8.257 25.949 1.00 70.75 102 ILE A C 1
ATOM 787 O O . ILE A 1 102 ? -6.575 7.553 25.845 1.00 70.75 102 ILE A O 1
ATOM 791 N N . GLY A 1 103 ? -8.103 8.908 24.911 1.00 73.94 103 GLY A N 1
ATOM 792 C CA . GLY A 1 103 ? -7.532 8.900 23.554 1.00 73.94 103 GLY A CA 1
ATOM 793 C C . GLY A 1 103 ? -8.303 8.075 22.518 1.00 73.94 103 GLY A C 1
ATOM 794 O O . GLY A 1 103 ? -8.364 8.497 21.368 1.00 73.94 103 GLY A O 1
ATOM 795 N N . THR A 1 104 ? -9.003 7.005 22.916 1.00 81.00 104 THR A N 1
ATOM 796 C CA . THR A 1 104 ? -9.719 6.141 21.949 1.00 81.00 104 THR A CA 1
ATOM 797 C C . THR A 1 104 ? -10.806 6.885 21.166 1.00 81.00 104 THR A C 1
ATOM 799 O O . THR A 1 104 ? -11.390 7.868 21.630 1.00 81.00 104 THR A O 1
ATOM 802 N N . ARG A 1 105 ? -11.163 6.413 19.971 1.00 83.19 105 ARG A N 1
ATOM 803 C CA . ARG A 1 105 ? -12.326 6.907 19.215 1.00 83.19 105 ARG A CA 1
ATOM 804 C C . ARG A 1 105 ? -13.127 5.748 18.636 1.00 83.19 105 ARG A C 1
ATOM 806 O O . ARG A 1 105 ? -12.576 4.731 18.234 1.00 83.19 105 ARG A O 1
ATOM 813 N N . HIS A 1 106 ? -14.450 5.895 18.605 1.00 84.69 106 HIS A N 1
ATOM 814 C CA . HIS A 1 106 ? -15.316 4.915 17.955 1.00 84.69 106 HIS A CA 1
ATOM 815 C C . HIS A 1 106 ? -15.238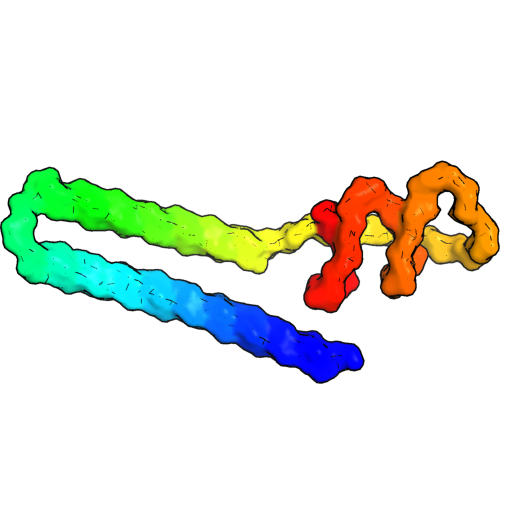 5.100 16.439 1.00 84.69 106 HIS A C 1
ATOM 817 O O . HIS A 1 106 ? -15.609 6.158 15.927 1.00 84.69 106 HIS A O 1
ATOM 823 N N . CYS A 1 107 ? -14.781 4.076 15.723 1.00 83.81 107 CYS A N 1
ATOM 824 C CA . CYS A 1 107 ? -14.798 4.065 14.270 1.00 83.81 107 CYS A CA 1
ATOM 825 C C . CYS A 1 107 ? -16.121 3.476 13.783 1.00 83.81 107 CYS A C 1
ATOM 827 O O . CYS A 1 107 ? -16.409 2.305 14.025 1.00 83.81 107 CYS A O 1
ATOM 829 N N . ARG A 1 108 ? -16.918 4.277 13.065 1.00 82.00 108 ARG A N 1
ATOM 830 C CA . ARG A 1 108 ? -18.208 3.832 12.509 1.00 82.00 108 ARG A CA 1
ATOM 831 C C . ARG A 1 108 ? -18.042 2.765 11.422 1.00 82.00 108 ARG A C 1
ATOM 833 O O . ARG A 1 108 ? -18.900 1.896 11.308 1.00 82.00 108 ARG A O 1
ATOM 840 N N . ILE A 1 109 ? -16.936 2.816 10.677 1.00 80.00 109 ILE A N 1
ATOM 841 C CA . ILE A 1 109 ? -16.625 1.875 9.592 1.00 80.00 109 ILE A CA 1
ATOM 842 C C . ILE A 1 109 ? -16.264 0.508 10.185 1.00 80.00 109 ILE A C 1
ATOM 844 O O . ILE A 1 109 ? -16.921 -0.490 9.903 1.00 80.00 109 ILE A O 1
ATOM 848 N N . CYS A 1 110 ? -15.283 0.466 11.093 1.00 79.56 110 CYS A N 1
ATOM 849 C CA . CYS A 1 110 ? -14.854 -0.773 11.752 1.00 79.56 110 CYS A CA 1
ATOM 850 C C . CYS A 1 110 ? -15.806 -1.248 12.865 1.00 79.56 110 CYS A C 1
ATOM 852 O O . CYS A 1 110 ? -15.607 -2.333 13.405 1.00 79.56 110 CYS A O 1
ATOM 854 N N . LYS A 1 111 ? -16.797 -0.427 13.246 1.00 81.06 111 LYS A N 1
ATOM 855 C CA . LYS A 1 111 ? -17.787 -0.672 14.316 1.00 81.06 111 LYS A CA 1
ATOM 856 C C . LYS A 1 111 ? -17.166 -1.028 15.671 1.00 81.06 111 LYS A C 1
ATOM 858 O O . LYS A 1 111 ? -17.766 -1.739 16.473 1.00 81.06 111 LYS A O 1
ATOM 863 N N . LYS A 1 112 ? -15.968 -0.510 15.937 1.00 80.00 112 LYS A N 1
ATOM 864 C CA . LYS A 1 112 ? -15.196 -0.772 17.155 1.00 80.00 112 LYS A CA 1
ATOM 865 C C . LYS A 1 112 ? -14.511 0.491 17.653 1.00 80.00 112 LYS A C 1
ATOM 867 O O . LYS A 1 112 ? -14.246 1.418 16.882 1.00 80.00 112 LYS A O 1
ATOM 872 N N . CYS A 1 113 ? -14.241 0.532 18.953 1.00 82.31 113 CYS A N 1
ATOM 873 C CA . CYS A 1 113 ? -13.371 1.548 19.530 1.00 82.31 113 CYS A CA 1
ATOM 874 C C . CYS A 1 113 ? -11.921 1.220 19.162 1.00 82.31 113 CYS A C 1
ATOM 876 O O . CYS A 1 113 ? -11.472 0.090 19.343 1.00 82.31 113 CYS A O 1
ATOM 878 N N . ILE A 1 114 ? -11.225 2.210 18.615 1.00 83.38 114 ILE A N 1
ATOM 879 C CA . ILE A 1 114 ? -9.825 2.138 18.196 1.00 83.38 114 ILE A CA 1
ATOM 880 C C . ILE A 1 114 ? -9.019 3.069 19.106 1.00 83.38 114 ILE A C 1
ATOM 882 O O . ILE A 1 114 ? -9.556 4.099 19.536 1.00 83.38 114 ILE A O 1
ATOM 886 N N . ARG A 1 115 ? -7.784 2.681 19.435 1.00 76.81 115 ARG A N 1
ATOM 887 C CA . ARG A 1 115 ? -6.860 3.481 20.249 1.00 76.81 115 ARG A CA 1
ATOM 888 C C . ARG A 1 115 ? -6.317 4.687 19.493 1.00 76.81 115 ARG A C 1
ATOM 890 O O . ARG A 1 115 ? -6.070 4.563 18.276 1.00 76.81 115 ARG A O 1
#

Radius of gyration: 23.56 Å; chains: 1; bounding box: 53×19×64 Å

Secondary structure (DSSP, 8-state):
-HHHHHHHHHHHHHHHHHHHHHHHHHHHHHHHHHHH----HHHHHHHHHHHHHHHHHHHHHHHHHHHS---B---------------SS-EE-TTT-SEEPTT-EEETTTTEEE-

Foldseek 3Di:
DVVVLVVVVVVVVVVVVVVVVVLVVVLVVLVVCLVPPPDDPVPSVVVSVVVVVVSVVVVVVVVCVVPDDLAFDDFPPDPPPDPDDPPPDWDADPQPRGTDDPPWDQDPNVRGIGD

pLDDT: mean 77.06, std 14.1, range [43.72, 93.19]